Protein AF-I0GQ53-F1 (afdb_monomer_lite)

Organism: Selenomonas ruminantium subsp. lactilytica (strain NBRC 103574 / TAM6421) (NCBI:txid927704)

pLDDT: mean 76.09, std 16.66, range [37.16, 92.44]

Radius of gyration: 48.23 Å; chains: 1; bounding box: 124×93×99 Å

Secondary structure (DSSP, 8-state):
---SSSTTSTTTTTTTS-TTHHHHHHHHHHHHHHHHHHHHHHHHHHHHHHHHHHHHHHHHHHHHHHHHHHTT----HHHHHHHHHH-HHHHHHHHHHHHHHHHHHHHHHHHHHHHHHHHHHHHHHHHHS--------PPPP-----------------

Foldseek 3Di:
DDDPPDVVPPPPVVPPPDPVVVVVVVVVVVVVVVVVVVVVVVVVVVVVVVVVVVVVVLVVLLVVQLVCLLQLHDDDPVSLVSNCVVPVVSSVVSNVSNVVNVVVVVVVVVVVVVVVVVVVVVVVVVVPPDDPPPDPCPDDDPDDDDDDDDPPDDDDDD

Structure (mmCIF, N/CA/C/O backbone):
data_AF-I0GQ53-F1
#
_entry.id   AF-I0GQ53-F1
#
loop_
_atom_site.group_PDB
_atom_site.id
_atom_site.type_symbol
_atom_site.label_atom_id
_atom_site.label_alt_id
_atom_site.label_comp_id
_atom_site.label_asym_id
_atom_site.label_entity_id
_atom_site.label_seq_id
_atom_site.pdbx_PDB_ins_code
_atom_site.Cartn_x
_atom_site.Cartn_y
_atom_site.Cartn_z
_atom_site.occupancy
_atom_site.B_iso_or_equiv
_atom_site.auth_seq_id
_atom_site.auth_comp_id
_atom_site.auth_asym_id
_atom_site.auth_atom_id
_atom_site.pdbx_PDB_model_num
ATOM 1 N N . MET A 1 1 ?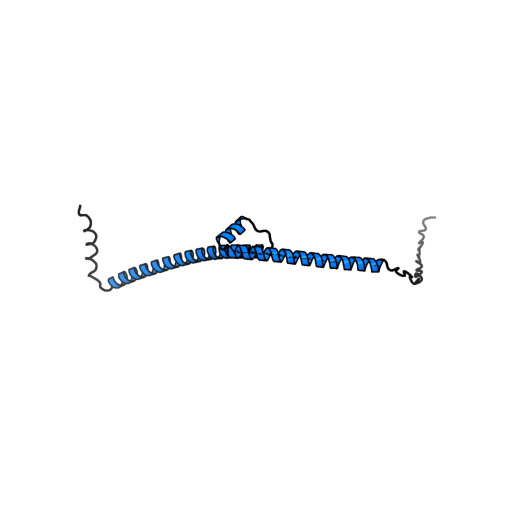 -57.842 -2.386 40.845 1.00 39.41 1 MET A N 1
ATOM 2 C CA . MET A 1 1 ? -56.650 -3.260 40.796 1.00 39.41 1 MET A CA 1
ATOM 3 C C . MET A 1 1 ? -55.528 -2.550 41.539 1.00 39.41 1 MET A C 1
ATOM 5 O O . MET A 1 1 ? -54.720 -1.869 40.928 1.00 39.41 1 MET A O 1
ATOM 9 N N . GLU A 1 2 ? -55.529 -2.652 42.866 1.00 38.66 2 GLU A N 1
ATOM 10 C CA . GLU A 1 2 ? -54.482 -2.119 43.742 1.00 38.66 2 GLU A CA 1
ATOM 11 C C . GLU A 1 2 ? -53.672 -3.308 44.264 1.00 38.66 2 GLU A C 1
ATOM 13 O O . GLU A 1 2 ? -54.113 -4.017 45.158 1.00 38.66 2 GLU A O 1
ATOM 18 N N . TYR A 1 3 ? -52.521 -3.587 43.653 1.00 40.56 3 TYR A N 1
ATOM 19 C CA . TYR A 1 3 ? -51.609 -4.650 44.101 1.00 40.56 3 TYR A CA 1
ATOM 20 C C . TYR A 1 3 ? -50.145 -4.210 43.981 1.00 40.56 3 TYR A C 1
ATOM 22 O O . TYR A 1 3 ? -49.279 -4.958 43.539 1.00 40.56 3 TYR A O 1
ATOM 30 N N . VAL A 1 4 ? -49.846 -2.970 44.378 1.00 45.78 4 VAL A N 1
ATOM 31 C CA . VAL A 1 4 ? -48.463 -2.461 44.435 1.00 45.78 4 VAL A CA 1
ATOM 32 C C . VAL A 1 4 ? -48.209 -1.720 45.748 1.00 45.78 4 VAL A C 1
ATOM 34 O O . VAL A 1 4 ? -47.633 -0.644 45.758 1.00 45.78 4 VAL A O 1
ATOM 37 N N . CYS A 1 5 ? -48.659 -2.251 46.888 1.00 41.72 5 CYS A N 1
ATOM 38 C CA . CYS A 1 5 ? -48.245 -1.698 48.184 1.00 41.72 5 CYS A CA 1
ATOM 39 C C . CYS A 1 5 ? -48.437 -2.696 49.334 1.00 41.72 5 CYS A C 1
ATOM 41 O O . CYS A 1 5 ? -49.290 -2.523 50.193 1.00 41.72 5 CYS A O 1
ATOM 43 N N . SER A 1 6 ? -47.683 -3.797 49.341 1.00 42.47 6 SER A N 1
ATOM 44 C CA . SER A 1 6 ? -47.666 -4.684 50.522 1.00 42.47 6 SER A CA 1
ATOM 45 C C . SER A 1 6 ? -46.292 -5.296 50.815 1.00 42.47 6 SER A C 1
ATOM 47 O O . SER A 1 6 ? -45.953 -5.549 51.964 1.00 42.47 6 SER A O 1
ATOM 49 N N . ARG A 1 7 ? -45.412 -5.429 49.812 1.00 44.00 7 ARG A N 1
ATOM 50 C CA . ARG A 1 7 ? -44.076 -6.028 50.010 1.00 44.00 7 ARG A CA 1
ATOM 51 C C . ARG A 1 7 ? -42.965 -5.053 50.418 1.00 44.00 7 ARG A C 1
ATOM 53 O O . ARG A 1 7 ? -41.858 -5.497 50.692 1.00 44.00 7 ARG A O 1
ATOM 60 N N . ARG A 1 8 ? -43.246 -3.744 50.463 1.00 44.38 8 ARG A N 1
ATOM 61 C CA . ARG A 1 8 ? -42.290 -2.698 50.886 1.00 44.38 8 ARG A CA 1
ATOM 62 C C . ARG A 1 8 ? -42.322 -2.439 52.401 1.00 44.38 8 ARG A C 1
ATOM 64 O O . ARG A 1 8 ? -41.401 -1.815 52.907 1.00 44.38 8 ARG A O 1
ATOM 71 N N . CYS A 1 9 ? -43.341 -2.926 53.115 1.00 37.16 9 CYS A N 1
ATOM 72 C CA . CYS A 1 9 ? -43.508 -2.668 54.550 1.00 37.16 9 CYS A CA 1
ATOM 73 C C . CYS A 1 9 ? -42.795 -3.693 55.448 1.00 37.16 9 CYS A C 1
ATOM 75 O O . CYS A 1 9 ? -42.333 -3.333 56.517 1.00 37.16 9 CYS A O 1
ATOM 77 N N . LEU A 1 10 ? -42.604 -4.942 55.007 1.00 43.22 10 LEU A N 1
ATOM 78 C CA . LEU A 1 10 ? -42.044 -5.997 55.872 1.00 43.22 10 LEU A CA 1
ATOM 79 C C . LEU A 1 10 ? -40.520 -5.934 56.095 1.00 43.22 10 LEU A C 1
ATOM 81 O O . LEU A 1 10 ? -39.993 -6.734 56.859 1.00 43.22 10 LEU A O 1
ATOM 85 N N . TYR A 1 11 ? -39.807 -5.009 55.444 1.00 45.94 11 TYR A N 1
ATOM 86 C CA . TYR A 1 11 ? -38.364 -4.802 55.656 1.00 45.94 11 TYR A CA 1
ATOM 87 C C . TYR A 1 11 ? -38.035 -3.521 56.435 1.00 45.94 11 TYR A C 1
ATOM 89 O O . TYR A 1 11 ? -36.860 -3.244 56.663 1.00 45.94 11 TYR A O 1
ATOM 97 N N . ALA A 1 12 ? -39.047 -2.738 56.823 1.00 46.69 12 ALA A N 1
ATOM 98 C CA . ALA A 1 12 ? -38.844 -1.491 57.559 1.00 46.69 12 ALA A CA 1
ATOM 99 C C . ALA A 1 12 ? -38.749 -1.716 59.079 1.00 46.69 12 ALA A C 1
ATOM 101 O O . ALA A 1 12 ? -37.971 -1.035 59.737 1.00 46.69 12 ALA A O 1
ATOM 102 N N . ASP A 1 13 ? -39.439 -2.726 59.620 1.00 42.78 13 ASP A N 1
ATOM 103 C CA . ASP A 1 13 ? -39.575 -2.896 61.078 1.00 42.78 13 ASP A CA 1
ATOM 104 C C . ASP A 1 13 ? -38.418 -3.660 61.756 1.00 42.78 13 ASP A C 1
ATOM 106 O O . ASP A 1 13 ? -38.351 -3.725 62.979 1.00 42.78 13 ASP A O 1
ATOM 110 N N . ILE A 1 14 ? -37.472 -4.231 60.999 1.00 45.78 14 ILE A N 1
ATOM 111 C CA . ILE A 1 14 ? -36.299 -4.932 61.575 1.00 45.78 14 ILE A CA 1
ATOM 112 C C . ILE A 1 14 ? -35.073 -3.999 61.679 1.00 45.78 14 ILE A C 1
ATOM 114 O O . ILE A 1 14 ? -34.094 -4.320 62.351 1.00 45.78 14 ILE A O 1
ATOM 118 N N . ALA A 1 15 ? -35.113 -2.813 61.065 1.00 46.06 15 ALA A N 1
ATOM 119 C CA . ALA A 1 15 ? -33.943 -1.942 60.935 1.00 46.06 15 ALA A CA 1
ATOM 120 C C . ALA A 1 15 ? -33.638 -1.063 62.167 1.00 46.06 15 ALA A C 1
ATOM 122 O O . ALA A 1 15 ? -32.610 -0.390 62.180 1.00 46.06 15 ALA A O 1
ATOM 123 N N . GLU A 1 16 ? -34.479 -1.065 63.206 1.00 47.47 16 GLU A N 1
ATOM 124 C CA . GLU A 1 16 ? -34.375 -0.096 64.313 1.00 47.47 16 GLU A CA 1
ATOM 125 C C . GLU A 1 16 ? -33.651 -0.627 65.571 1.00 47.47 16 GLU A C 1
ATOM 127 O O . GLU A 1 16 ? -33.540 0.079 66.568 1.00 47.47 16 GLU A O 1
ATOM 132 N N . SER A 1 17 ? -33.098 -1.850 65.544 1.00 50.44 17 SER A N 1
ATOM 133 C CA . SER A 1 17 ? -32.466 -2.469 66.729 1.00 50.44 17 SER A CA 1
ATOM 134 C C . SER A 1 17 ? -30.929 -2.552 66.729 1.00 50.44 17 SER A C 1
ATOM 136 O O . SER A 1 17 ? -30.363 -3.083 67.683 1.00 50.44 17 SER A O 1
ATOM 138 N N . SER A 1 18 ? -30.207 -2.008 65.736 1.00 43.41 18 SER A N 1
ATOM 139 C CA . SER A 1 18 ? -28.733 -1.929 65.815 1.00 43.41 18 SER A CA 1
ATOM 140 C C . SER A 1 18 ? -28.113 -0.854 64.896 1.00 43.41 18 SER A C 1
ATOM 142 O O . SER A 1 18 ? -28.048 -1.051 63.678 1.00 43.41 18 SER A O 1
ATOM 144 N N . PRO A 1 19 ? -27.612 0.275 65.441 1.00 50.16 19 PRO A N 1
ATOM 145 C CA . PRO A 1 19 ? -27.036 1.373 64.653 1.00 50.16 19 PRO A CA 1
ATOM 146 C C . PRO A 1 19 ? -25.671 1.050 64.015 1.00 50.16 19 PRO A C 1
ATOM 148 O O . PRO A 1 19 ? -25.207 1.800 63.160 1.00 50.16 19 PRO A O 1
ATOM 151 N N . GLU A 1 20 ? -25.038 -0.072 64.367 1.00 48.44 20 GLU A N 1
ATOM 152 C CA . GLU A 1 20 ? -23.744 -0.478 63.794 1.00 48.44 20 GLU A CA 1
ATOM 153 C C . GLU A 1 20 ? -23.899 -1.296 62.496 1.00 48.44 20 GLU A C 1
ATOM 155 O O . GLU A 1 20 ? -23.041 -1.253 61.613 1.00 48.44 20 GLU A O 1
ATOM 160 N N . GLY A 1 21 ? -25.029 -1.992 62.317 1.00 49.56 21 GLY A N 1
ATOM 161 C CA . GLY A 1 21 ? -25.278 -2.849 61.148 1.00 49.56 21 GLY A CA 1
ATOM 162 C C . GLY A 1 21 ? -25.707 -2.097 59.881 1.00 49.56 21 GLY A C 1
ATOM 163 O O . GLY A 1 21 ? -25.411 -2.532 58.765 1.00 49.56 21 GLY A O 1
ATOM 164 N N . ALA A 1 22 ? -26.362 -0.941 60.032 1.00 53.41 22 ALA A N 1
ATOM 165 C CA . ALA A 1 22 ? -26.861 -0.145 58.906 1.00 53.41 22 ALA A CA 1
ATOM 166 C C . ALA A 1 22 ? -25.729 0.511 58.087 1.00 53.41 22 ALA A C 1
ATOM 168 O O . ALA A 1 22 ? -25.818 0.602 56.859 1.00 53.41 22 ALA A O 1
ATOM 169 N N . GLY A 1 23 ? -24.629 0.903 58.745 1.00 56.09 23 GLY A N 1
ATOM 170 C CA . GLY A 1 23 ? -23.435 1.441 58.084 1.00 56.09 23 GLY A CA 1
ATOM 171 C C . GLY A 1 23 ? -22.717 0.404 57.212 1.00 56.09 23 GLY A C 1
ATOM 172 O O . GLY A 1 23 ? -22.323 0.716 56.087 1.00 56.09 23 GLY A O 1
ATOM 173 N N . CYS A 1 24 ? -22.624 -0.845 57.681 1.00 54.38 24 CYS A N 1
ATOM 174 C CA . CYS A 1 24 ? -22.026 -1.952 56.929 1.00 54.38 24 CYS A CA 1
ATOM 175 C C . CYS A 1 24 ? -22.813 -2.303 55.657 1.00 54.38 24 CYS A C 1
ATOM 177 O O . CYS A 1 24 ? -22.212 -2.515 54.605 1.00 54.38 24 CYS A O 1
ATOM 179 N N . LEU A 1 25 ? -24.150 -2.322 55.715 1.00 59.03 25 LEU A N 1
ATOM 180 C CA . LEU A 1 25 ? -24.987 -2.621 54.543 1.00 59.03 25 LEU A CA 1
ATOM 181 C C . LEU A 1 25 ? -24.922 -1.512 53.479 1.00 59.03 25 LEU A C 1
ATOM 183 O O . LEU A 1 25 ? -24.879 -1.806 52.284 1.00 59.03 25 LEU A O 1
ATOM 187 N N . CYS A 1 26 ? -24.846 -0.245 53.899 1.00 62.09 26 CYS A N 1
ATOM 188 C CA . CYS A 1 26 ? -24.657 0.891 52.993 1.00 62.09 26 CYS A CA 1
ATOM 189 C C . CYS A 1 26 ? -23.263 0.879 52.334 1.00 62.09 26 CYS A C 1
ATOM 191 O O . CYS A 1 26 ? -23.147 1.072 51.122 1.00 62.09 26 CYS A O 1
ATOM 193 N N . GLN A 1 27 ? -22.205 0.569 53.097 1.00 65.44 27 GLN A N 1
ATOM 194 C CA . GLN A 1 27 ? -20.852 0.410 52.548 1.00 65.44 27 GLN A CA 1
ATOM 195 C C . GLN A 1 27 ? -20.758 -0.762 51.565 1.00 65.44 27 GLN A C 1
ATOM 197 O O . GLN A 1 27 ? -20.140 -0.617 50.511 1.00 65.44 27 GLN A O 1
ATOM 202 N N . ALA A 1 28 ? -21.413 -1.890 51.855 1.00 74.38 28 ALA A N 1
ATOM 203 C CA . ALA A 1 28 ? -21.454 -3.039 50.954 1.00 74.38 28 ALA A CA 1
ATOM 204 C C . ALA A 1 28 ? -22.182 -2.716 49.639 1.00 74.38 28 ALA A C 1
ATOM 206 O O . ALA A 1 28 ? -21.681 -3.048 48.568 1.00 74.38 28 ALA A O 1
ATOM 207 N N . ALA A 1 29 ? -23.319 -2.015 49.692 1.00 78.75 29 ALA A N 1
ATOM 208 C CA . ALA A 1 29 ? -24.036 -1.585 48.489 1.00 78.75 29 ALA A CA 1
ATOM 209 C C . ALA A 1 29 ? -23.199 -0.619 47.629 1.00 78.75 29 ALA A C 1
ATOM 211 O O . ALA A 1 29 ? -23.162 -0.754 46.404 1.00 78.75 29 ALA A O 1
ATOM 212 N N . ASN A 1 30 ? -22.478 0.311 48.264 1.00 80.62 30 ASN A N 1
ATOM 213 C CA . ASN A 1 30 ? -21.583 1.225 47.557 1.00 80.62 30 ASN A CA 1
ATOM 214 C C . ASN A 1 30 ? -20.382 0.480 46.940 1.00 80.62 30 ASN A C 1
ATOM 216 O O . ASN A 1 30 ? -20.032 0.737 45.793 1.00 80.62 30 ASN A O 1
ATOM 220 N N . TRP A 1 31 ? -19.807 -0.501 47.649 1.00 78.62 31 TRP A N 1
ATOM 221 C CA . TRP A 1 31 ? -18.730 -1.359 47.137 1.00 78.62 31 TRP A CA 1
ATOM 222 C C . TRP A 1 31 ? -19.180 -2.233 45.961 1.00 78.62 31 TRP A C 1
ATOM 224 O O . TRP A 1 31 ? -18.469 -2.346 44.970 1.00 78.62 31 TRP A O 1
ATOM 234 N N . ILE A 1 32 ? -20.385 -2.807 46.015 1.00 85.69 32 ILE A N 1
ATOM 235 C CA . ILE A 1 32 ? -20.954 -3.574 44.894 1.00 85.69 32 ILE A CA 1
ATOM 236 C C . ILE A 1 32 ? -21.163 -2.661 43.677 1.00 85.69 32 ILE A C 1
ATOM 238 O O . ILE A 1 32 ? -20.869 -3.054 42.549 1.00 85.69 32 ILE A O 1
ATOM 242 N N . SER A 1 33 ? -21.642 -1.433 43.891 1.00 85.19 33 SER A N 1
ATOM 243 C CA . SER A 1 33 ? -21.833 -0.447 42.821 1.00 85.19 33 SER A CA 1
ATOM 244 C C . SER A 1 33 ? -20.510 -0.060 42.153 1.00 85.19 33 SER A C 1
ATOM 246 O O . SER A 1 33 ? -20.388 -0.138 40.929 1.00 85.19 33 SER A O 1
ATOM 248 N N . THR A 1 34 ? -19.487 0.277 42.944 1.00 86.12 34 THR A N 1
ATOM 249 C CA . THR A 1 34 ? -18.161 0.620 42.412 1.00 86.12 34 THR A CA 1
ATOM 250 C C . THR A 1 34 ? -17.499 -0.575 41.734 1.00 86.12 34 THR A C 1
ATOM 252 O O . THR A 1 34 ? -16.895 -0.414 40.679 1.00 86.12 34 THR A O 1
ATOM 255 N N . HIS A 1 35 ? -17.664 -1.788 42.266 1.00 81.94 35 HIS A N 1
ATOM 256 C CA . HIS A 1 35 ? -17.137 -3.006 41.653 1.00 81.94 35 HIS A CA 1
ATOM 257 C C . HIS A 1 35 ? -17.777 -3.285 40.286 1.00 81.94 35 HIS A C 1
ATOM 259 O O . HIS A 1 35 ? -17.071 -3.567 39.318 1.00 81.94 35 HIS A O 1
ATOM 265 N N . ASN A 1 36 ? -19.102 -3.133 40.177 1.00 89.81 36 ASN A N 1
ATOM 266 C CA . ASN A 1 36 ? -19.813 -3.252 38.902 1.00 89.81 36 ASN A CA 1
ATOM 267 C C . ASN A 1 36 ? -19.393 -2.164 37.904 1.00 89.81 36 ASN A C 1
ATOM 269 O O . ASN A 1 36 ? -19.205 -2.461 36.725 1.00 89.81 36 ASN A O 1
ATOM 273 N N . PHE A 1 37 ? -19.204 -0.925 38.366 1.00 89.19 37 PHE A N 1
ATOM 274 C CA . PHE A 1 37 ? -18.697 0.169 37.537 1.00 89.19 37 PHE A CA 1
ATOM 275 C C . PHE A 1 37 ? -17.302 -0.147 36.978 1.00 89.19 37 PHE A C 1
ATOM 277 O O . PHE A 1 37 ? -17.098 -0.073 35.768 1.00 89.19 37 PHE A O 1
ATOM 284 N N . LEU A 1 38 ? -16.377 -0.601 37.828 1.00 89.25 38 LEU A N 1
ATOM 285 C CA . LEU A 1 38 ? -15.021 -0.981 37.420 1.00 89.25 38 LEU A CA 1
ATOM 286 C C . LEU A 1 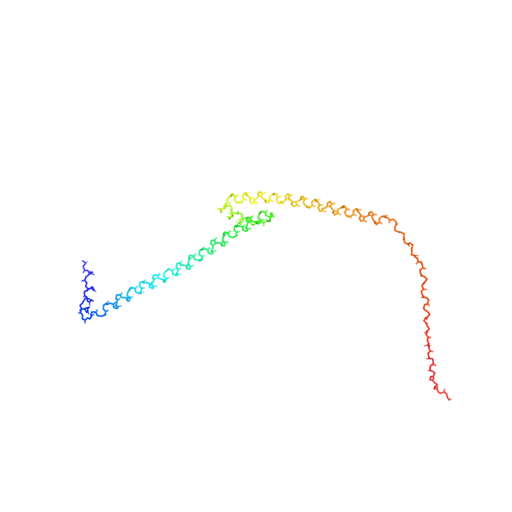38 ? -15.015 -2.169 36.446 1.00 89.25 38 LEU A C 1
ATOM 288 O O . LEU A 1 38 ? -14.234 -2.185 35.496 1.00 89.25 38 LEU A O 1
ATOM 292 N N . LEU A 1 39 ? -15.901 -3.152 36.638 1.00 89.75 39 LEU A N 1
ATOM 293 C CA . LEU A 1 39 ? -16.081 -4.269 35.703 1.00 89.75 39 LEU A CA 1
ATOM 294 C C . LEU A 1 39 ? -16.586 -3.792 34.333 1.00 89.75 39 LEU A C 1
ATOM 296 O O . LEU A 1 39 ? -16.082 -4.243 33.302 1.00 89.75 39 LEU A O 1
ATOM 300 N N . HIS A 1 40 ? -17.542 -2.862 34.311 1.00 89.19 40 HIS A N 1
ATOM 301 C CA . HIS A 1 40 ? -18.046 -2.255 33.077 1.00 89.19 40 HIS A CA 1
ATOM 302 C C . HIS A 1 40 ? -16.993 -1.403 32.368 1.00 89.19 40 HIS A C 1
ATOM 304 O O . HIS A 1 40 ? -16.876 -1.474 31.142 1.00 89.19 40 HIS A O 1
ATOM 310 N N . GLU A 1 41 ? -16.208 -0.631 33.113 1.00 90.12 41 GLU A N 1
ATOM 311 C CA . GLU A 1 41 ? -15.118 0.173 32.568 1.00 90.12 41 GLU A CA 1
ATOM 312 C C . GLU A 1 41 ? -14.012 -0.722 31.997 1.00 90.12 41 GLU A C 1
ATOM 314 O O . GLU A 1 41 ? -13.573 -0.512 30.868 1.00 90.12 41 GLU A O 1
ATOM 319 N N . ALA A 1 42 ? -13.646 -1.802 32.695 1.00 88.38 42 ALA A N 1
ATOM 320 C CA . ALA A 1 42 ? -12.692 -2.791 32.198 1.00 88.38 42 ALA A CA 1
ATOM 321 C C . ALA A 1 42 ? -13.195 -3.519 30.936 1.00 88.38 42 ALA A C 1
ATOM 323 O O . ALA A 1 42 ? -12.419 -3.762 30.009 1.00 88.38 42 ALA A O 1
ATOM 324 N N . ALA A 1 43 ? -14.487 -3.853 30.863 1.00 87.69 43 ALA A N 1
ATOM 325 C CA . ALA A 1 43 ? -15.088 -4.443 29.667 1.00 87.69 43 ALA A CA 1
ATOM 326 C C . ALA A 1 43 ? -15.114 -3.453 28.489 1.00 87.69 43 ALA A C 1
ATOM 328 O O . ALA A 1 43 ? -14.753 -3.816 27.368 1.00 87.69 43 ALA A O 1
ATOM 329 N N . SER A 1 44 ? -15.463 -2.193 28.752 1.00 89.62 44 SER A N 1
ATOM 330 C CA . SER A 1 44 ? -15.472 -1.119 27.751 1.00 89.62 44 SER A CA 1
ATOM 331 C C . SER A 1 44 ? -14.060 -0.803 27.257 1.00 89.62 44 SER A C 1
ATOM 333 O O . SER A 1 44 ? -13.848 -0.630 26.062 1.00 89.62 44 SER A O 1
ATOM 335 N N . ALA A 1 45 ? -13.064 -0.814 28.146 1.00 87.88 45 ALA A N 1
ATOM 336 C CA . ALA A 1 45 ? -11.660 -0.638 27.794 1.00 87.88 45 ALA A CA 1
ATOM 337 C C . ALA A 1 45 ? -11.165 -1.745 26.853 1.00 87.88 45 ALA A C 1
ATOM 339 O O . ALA A 1 45 ? -10.489 -1.448 25.870 1.00 87.88 45 ALA A O 1
ATOM 340 N N . ARG A 1 46 ? -11.551 -3.008 27.092 1.00 89.44 46 ARG A N 1
ATOM 341 C CA . ARG A 1 46 ? -11.236 -4.129 26.186 1.00 89.44 46 ARG A CA 1
ATOM 342 C C . ARG A 1 46 ? -11.894 -3.956 24.817 1.00 89.44 46 ARG A C 1
ATOM 344 O O . ARG A 1 46 ? -11.224 -4.101 23.799 1.00 89.44 46 ARG A O 1
ATOM 351 N N . GLN A 1 47 ? -13.175 -3.586 24.784 1.00 89.31 47 GLN A N 1
ATOM 352 C CA . GLN A 1 47 ? -13.889 -3.330 23.528 1.00 89.31 47 GLN A CA 1
ATOM 353 C C . GLN A 1 47 ? -13.273 -2.165 22.743 1.00 89.31 47 GLN A C 1
ATOM 355 O O . GLN A 1 47 ? -13.059 -2.282 21.538 1.00 89.31 47 GLN A O 1
ATOM 360 N N . ASN A 1 48 ? -12.921 -1.076 23.428 1.00 86.69 48 ASN A N 1
ATOM 361 C CA . ASN A 1 48 ? -12.244 0.071 22.828 1.00 86.69 48 ASN A CA 1
ATOM 362 C C . ASN A 1 48 ? -10.859 -0.314 22.306 1.00 86.69 48 ASN A C 1
ATOM 364 O O . ASN A 1 48 ? -10.493 0.075 21.201 1.00 86.69 48 ASN A O 1
ATOM 368 N N . GLN A 1 49 ? -10.103 -1.122 23.050 1.00 89.38 49 GLN A N 1
ATOM 369 C CA . GLN A 1 49 ? -8.798 -1.601 22.607 1.00 89.38 49 GLN A CA 1
ATOM 370 C C . GLN A 1 49 ? -8.915 -2.431 21.321 1.00 89.38 49 GLN A C 1
ATOM 372 O O . GLN A 1 49 ? -8.131 -2.237 20.392 1.00 89.38 49 GLN A O 1
ATOM 377 N N . ASP A 1 50 ? -9.894 -3.329 21.237 1.00 89.19 50 ASP A N 1
ATOM 378 C CA . ASP A 1 50 ? -10.082 -4.168 20.053 1.00 89.19 50 ASP A CA 1
ATOM 379 C C . ASP A 1 50 ? -10.641 -3.385 18.857 1.00 89.19 50 ASP A C 1
ATOM 381 O O . ASP A 1 50 ? -10.261 -3.658 17.716 1.00 89.19 50 ASP A O 1
ATOM 385 N N . ALA A 1 51 ? -11.480 -2.374 19.094 1.00 89.38 51 ALA A N 1
ATOM 386 C CA . ALA A 1 51 ? -11.914 -1.441 18.056 1.00 89.38 51 ALA A CA 1
ATOM 387 C C . ALA A 1 51 ? -10.734 -0.624 17.502 1.00 89.38 51 ALA A C 1
ATOM 389 O O . ALA A 1 51 ? -10.577 -0.515 16.286 1.00 89.38 51 ALA A O 1
ATOM 390 N N . MET A 1 52 ? -9.862 -0.119 18.381 1.00 86.31 52 MET A N 1
ATOM 391 C CA . MET A 1 52 ? -8.672 0.642 17.987 1.00 86.31 52 MET A CA 1
ATOM 392 C C . MET A 1 52 ? -7.663 -0.218 17.224 1.00 86.31 52 MET A C 1
ATOM 394 O O . MET A 1 52 ? -7.109 0.243 16.231 1.00 86.31 52 MET A O 1
ATOM 398 N N . LYS A 1 53 ? -7.459 -1.482 17.621 1.00 92.44 53 LYS A N 1
ATOM 399 C CA . LYS A 1 53 ? -6.617 -2.422 16.858 1.00 92.44 53 LYS A CA 1
ATOM 400 C C . LYS A 1 53 ? -7.136 -2.602 15.434 1.00 92.44 53 LYS A C 1
ATOM 402 O O . LYS A 1 53 ? -6.384 -2.400 14.492 1.00 92.44 53 LYS A O 1
ATOM 407 N N . LYS A 1 54 ? -8.432 -2.890 15.271 1.00 89.75 54 LYS A N 1
ATOM 408 C CA . LYS A 1 54 ? -9.046 -3.074 13.945 1.00 89.75 54 LYS A CA 1
ATOM 409 C C . LYS A 1 54 ? -8.940 -1.819 13.076 1.00 89.75 54 LYS A C 1
ATOM 411 O O . LYS A 1 54 ? -8.633 -1.929 11.893 1.00 89.75 54 LYS A O 1
ATOM 416 N N . ALA A 1 55 ? -9.159 -0.641 13.660 1.00 86.88 55 ALA A N 1
ATOM 417 C CA . ALA A 1 55 ? -9.006 0.629 12.956 1.00 86.88 55 ALA A CA 1
ATOM 418 C C . ALA A 1 55 ? -7.547 0.878 12.527 1.00 86.88 55 ALA A C 1
ATOM 420 O O . ALA A 1 55 ? -7.293 1.284 11.392 1.00 86.88 55 ALA A O 1
ATOM 421 N N . ASN A 1 56 ? -6.585 0.578 13.403 1.00 88.31 56 ASN A N 1
ATOM 422 C CA . ASN A 1 56 ? -5.161 0.691 13.092 1.00 88.31 56 ASN A CA 1
ATOM 423 C C . ASN A 1 56 ? -4.728 -0.296 12.001 1.00 88.31 56 ASN A C 1
ATOM 425 O O . ASN A 1 56 ? -3.970 0.082 11.109 1.00 88.31 56 ASN A O 1
ATOM 429 N N . ASP A 1 57 ? -5.228 -1.530 12.037 1.00 90.62 57 ASP A N 1
ATOM 430 C CA . ASP A 1 57 ? -4.929 -2.546 11.027 1.00 90.62 57 ASP A CA 1
ATOM 431 C C . ASP A 1 57 ? -5.465 -2.133 9.647 1.00 90.62 57 ASP A C 1
ATOM 433 O O . ASP A 1 57 ? -4.747 -2.235 8.649 1.00 90.62 57 ASP A O 1
ATOM 437 N N . GLN A 1 58 ? -6.690 -1.595 9.587 1.00 88.31 58 GLN A N 1
ATOM 4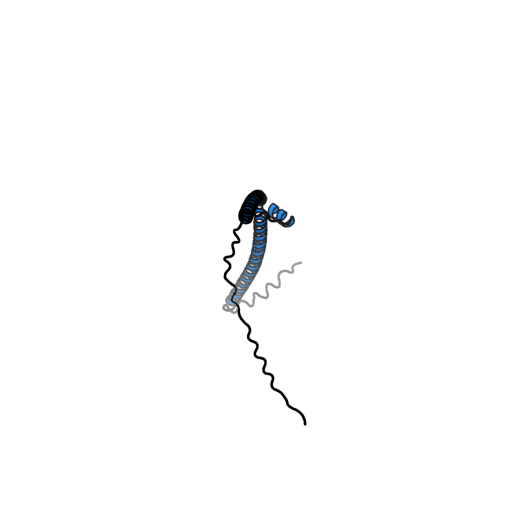38 C CA . GLN A 1 58 ? -7.276 -1.054 8.354 1.00 88.31 58 GLN A CA 1
ATOM 439 C C . GLN A 1 58 ? -6.467 0.129 7.812 1.00 88.31 58 GLN A C 1
ATOM 441 O O . GLN A 1 58 ? -6.073 0.127 6.646 1.00 88.31 58 GLN A O 1
ATOM 446 N N . MET A 1 59 ? -6.128 1.102 8.661 1.00 87.94 59 MET A N 1
ATOM 447 C CA . MET A 1 59 ? -5.298 2.241 8.257 1.00 87.94 59 MET A CA 1
ATOM 448 C C . MET A 1 59 ? -3.916 1.790 7.752 1.00 87.94 59 MET A C 1
ATOM 450 O O . MET A 1 59 ? -3.444 2.258 6.715 1.00 87.94 59 MET A O 1
ATOM 454 N N . SER A 1 60 ? -3.271 0.850 8.451 1.00 89.88 60 SER A N 1
ATOM 455 C CA . SER A 1 60 ? -1.972 0.291 8.056 1.00 89.88 60 SER A CA 1
ATOM 456 C C . SER A 1 60 ? -2.049 -0.388 6.689 1.00 89.88 60 SER A C 1
ATOM 458 O O . SER A 1 60 ? -1.193 -0.162 5.831 1.00 89.88 60 SER A O 1
ATOM 460 N N . ARG A 1 61 ? -3.113 -1.158 6.434 1.00 89.44 61 ARG A N 1
ATOM 461 C CA . ARG A 1 61 ? -3.351 -1.800 5.135 1.00 89.44 61 ARG A CA 1
ATOM 462 C C . ARG A 1 61 ? -3.514 -0.777 4.010 1.00 89.44 61 ARG A C 1
ATOM 464 O O . ARG A 1 61 ? -2.872 -0.918 2.966 1.00 89.44 61 ARG A O 1
ATOM 471 N N . VAL A 1 62 ? -4.326 0.257 4.220 1.00 90.00 62 VAL A N 1
ATOM 472 C CA . VAL A 1 62 ? -4.560 1.327 3.236 1.00 90.00 62 VAL A CA 1
ATOM 473 C C . VAL A 1 62 ? -3.259 2.079 2.926 1.00 90.00 62 VAL A C 1
ATOM 475 O O . VAL A 1 62 ? -2.916 2.282 1.760 1.00 90.00 62 VAL A O 1
ATOM 478 N N . MET A 1 63 ? -2.463 2.401 3.947 1.00 89.44 63 MET A N 1
ATOM 479 C CA . MET A 1 63 ? -1.175 3.085 3.771 1.00 89.44 63 MET A CA 1
ATOM 480 C C . MET A 1 63 ? -0.120 2.216 3.073 1.00 89.44 63 MET A C 1
ATOM 482 O O . MET A 1 63 ? 0.614 2.696 2.202 1.00 89.44 63 MET A O 1
ATOM 486 N N . GLN A 1 64 ? -0.056 0.919 3.387 1.00 89.81 64 GLN A N 1
ATOM 487 C CA . GLN A 1 64 ? 0.806 -0.024 2.667 1.00 89.81 64 GLN A CA 1
ATOM 488 C C . GLN A 1 64 ? 0.391 -0.160 1.201 1.00 89.81 64 GLN A C 1
ATOM 490 O O . GLN A 1 64 ? 1.247 -0.271 0.322 1.00 89.81 64 GLN A O 1
ATOM 495 N N . THR A 1 65 ? -0.913 -0.129 0.932 1.00 90.75 65 THR A N 1
ATOM 496 C CA . THR A 1 65 ? -1.469 -0.156 -0.423 1.00 90.75 65 THR A CA 1
ATOM 497 C C . THR A 1 65 ? -1.038 1.080 -1.205 1.00 90.75 65 THR A C 1
ATOM 499 O O . THR A 1 65 ? -0.435 0.930 -2.267 1.00 90.75 65 THR A O 1
ATOM 502 N N . ALA A 1 66 ? -1.227 2.282 -0.650 1.00 89.62 66 ALA A N 1
ATOM 503 C CA . ALA A 1 66 ? -0.752 3.526 -1.259 1.00 89.62 66 ALA A CA 1
ATOM 504 C C . ALA A 1 66 ? 0.758 3.474 -1.543 1.00 89.62 66 ALA A C 1
ATOM 506 O O . ALA A 1 66 ? 1.197 3.761 -2.656 1.00 89.62 66 ALA A O 1
ATOM 507 N N . SER A 1 67 ? 1.547 2.989 -0.581 1.00 88.25 67 SER A N 1
ATOM 508 C CA . SER A 1 67 ? 2.994 2.817 -0.744 1.00 88.25 67 SER A CA 1
ATOM 509 C C . SER A 1 67 ? 3.341 1.854 -1.884 1.00 88.25 67 SER A C 1
ATOM 511 O O . SER A 1 67 ? 4.269 2.112 -2.645 1.00 88.25 67 SER A O 1
ATOM 513 N N . ARG A 1 68 ? 2.610 0.742 -2.050 1.00 90.44 68 ARG A N 1
ATOM 514 C CA . ARG A 1 68 ? 2.820 -0.195 -3.170 1.00 90.44 68 ARG A CA 1
ATOM 515 C C . ARG A 1 68 ? 2.537 0.464 -4.518 1.00 90.44 68 ARG A C 1
ATOM 517 O O . ARG A 1 68 ? 3.340 0.271 -5.427 1.00 90.44 68 ARG A O 1
ATOM 524 N N . ILE A 1 69 ? 1.465 1.255 -4.614 1.00 90.81 69 ILE A N 1
ATOM 525 C CA . ILE A 1 69 ? 1.139 2.020 -5.825 1.00 90.81 69 ILE A CA 1
ATOM 526 C C . ILE A 1 69 ? 2.279 2.987 -6.142 1.00 90.81 69 ILE A C 1
ATOM 528 O O . ILE A 1 69 ? 2.770 2.968 -7.261 1.00 90.81 69 ILE A O 1
ATOM 532 N N . MET A 1 70 ? 2.763 3.755 -5.159 1.00 88.06 70 MET A N 1
ATOM 533 C CA . MET A 1 70 ? 3.857 4.720 -5.357 1.00 88.06 70 MET A CA 1
ATOM 534 C C . MET A 1 70 ? 5.135 4.080 -5.913 1.00 88.06 70 MET A C 1
ATOM 536 O O . MET A 1 70 ? 5.804 4.684 -6.738 1.00 88.06 70 MET A O 1
ATOM 540 N N . HIS A 1 71 ? 5.453 2.847 -5.506 1.00 87.69 71 HIS A N 1
ATOM 541 C CA . HIS A 1 71 ? 6.601 2.096 -6.033 1.00 87.69 71 HIS A CA 1
ATOM 542 C C . HIS A 1 71 ? 6.331 1.443 -7.403 1.00 87.69 71 HIS A C 1
ATOM 544 O O . HIS A 1 71 ? 7.143 0.650 -7.873 1.00 87.69 71 HIS A O 1
ATOM 550 N N . GLY A 1 72 ? 5.168 1.681 -8.014 1.00 82.88 72 GLY A N 1
ATOM 551 C CA . GLY A 1 72 ? 4.772 1.063 -9.280 1.00 82.88 72 GLY A CA 1
ATOM 552 C C . GLY A 1 72 ? 4.461 -0.436 -9.181 1.00 82.88 72 GLY A C 1
ATOM 553 O O . GLY A 1 72 ? 4.413 -1.120 -10.202 1.00 82.88 72 GLY A O 1
ATOM 554 N N . ARG A 1 73 ? 4.249 -0.988 -7.975 1.00 84.62 73 ARG A N 1
ATOM 555 C CA . ARG A 1 73 ? 3.879 -2.405 -7.815 1.00 84.62 73 ARG A CA 1
ATOM 556 C C . ARG A 1 73 ? 2.400 -2.614 -8.127 1.00 84.62 73 ARG A C 1
ATOM 558 O O . ARG A 1 73 ? 1.561 -1.779 -7.805 1.00 84.62 73 ARG A O 1
ATOM 565 N N . LYS A 1 74 ? 2.071 -3.775 -8.701 1.00 82.62 74 LYS A N 1
ATOM 566 C CA . LYS A 1 74 ? 0.684 -4.164 -8.982 1.00 82.62 74 LYS A CA 1
ATOM 567 C C . LYS A 1 74 ? -0.096 -4.336 -7.678 1.00 82.62 74 LYS A C 1
ATOM 569 O O . LYS A 1 74 ? 0.331 -5.071 -6.787 1.00 82.62 74 LYS A O 1
ATOM 574 N N . VAL A 1 75 ? -1.246 -3.680 -7.594 1.00 84.75 75 VAL A N 1
ATOM 575 C CA . VAL A 1 75 ? -2.159 -3.734 -6.449 1.00 84.75 75 VAL A CA 1
ATOM 576 C C . VAL A 1 75 ? -3.458 -4.425 -6.867 1.00 84.75 75 VAL A C 1
ATOM 578 O O . VAL A 1 75 ? -3.790 -4.478 -8.053 1.00 84.75 75 VAL A O 1
ATOM 581 N N . SER A 1 76 ? -4.154 -5.055 -5.917 1.00 88.88 76 SER A N 1
ATOM 582 C CA . SER A 1 76 ? -5.451 -5.669 -6.196 1.00 88.88 76 SER A CA 1
ATOM 583 C C . SER A 1 76 ? -6.529 -4.585 -6.375 1.00 88.88 76 SER A C 1
ATOM 585 O O . SER A 1 76 ? -6.479 -3.556 -5.700 1.00 88.88 76 SER A O 1
ATOM 587 N N . PRO A 1 77 ? -7.542 -4.797 -7.234 1.00 85.50 77 PRO A N 1
ATOM 588 C CA . PRO A 1 77 ? -8.603 -3.807 -7.446 1.00 85.50 77 PRO A CA 1
ATOM 589 C C . PRO A 1 77 ? -9.449 -3.561 -6.187 1.00 85.50 77 PRO A C 1
ATOM 591 O O . PRO A 1 77 ? -10.038 -2.493 -6.037 1.00 85.50 77 PRO A O 1
ATOM 594 N N . ALA A 1 78 ? -9.503 -4.535 -5.272 1.00 87.00 78 ALA A N 1
ATOM 595 C CA . ALA A 1 78 ? -10.182 -4.384 -3.990 1.00 87.00 78 ALA A CA 1
ATOM 596 C C . ALA A 1 78 ? -9.447 -3.388 -3.081 1.00 87.00 78 ALA A C 1
ATOM 598 O O . ALA A 1 78 ? -10.084 -2.489 -2.536 1.00 87.00 78 ALA A O 1
ATOM 599 N N . ASP A 1 79 ? -8.118 -3.501 -2.975 1.00 87.12 79 ASP A N 1
ATOM 600 C CA . ASP A 1 79 ? -7.321 -2.588 -2.148 1.00 87.12 79 ASP A CA 1
ATOM 601 C C . ASP A 1 79 ? -7.276 -1.169 -2.760 1.00 87.12 79 ASP A C 1
ATOM 603 O O . ASP A 1 79 ? -7.263 -0.177 -2.033 1.00 87.12 79 ASP A O 1
ATOM 607 N N . GLU A 1 80 ? -7.308 -1.039 -4.094 1.00 82.94 80 GLU A N 1
ATOM 608 C CA . GLU A 1 80 ? -7.426 0.272 -4.758 1.00 82.94 80 GLU A CA 1
ATOM 609 C C . GLU A 1 80 ? -8.768 0.958 -4.465 1.00 82.94 80 GLU A C 1
ATOM 611 O O . GLU A 1 80 ? -8.808 2.169 -4.238 1.00 82.94 80 GLU A O 1
ATOM 616 N N . LYS A 1 81 ? -9.863 0.189 -4.433 1.00 87.88 81 LYS A N 1
ATOM 617 C CA . LYS A 1 81 ? -11.187 0.702 -4.066 1.00 87.88 81 LYS A CA 1
ATOM 618 C C . LYS A 1 81 ? -11.229 1.130 -2.600 1.00 87.88 81 LYS A C 1
ATOM 620 O O . LYS A 1 81 ? -11.731 2.211 -2.316 1.00 87.88 81 LYS A O 1
ATOM 625 N N . GLU A 1 82 ? -10.660 0.330 -1.698 1.00 88.06 82 GLU A N 1
ATOM 626 C CA . GLU A 1 82 ? -10.559 0.657 -0.268 1.00 88.06 82 GLU A CA 1
ATOM 627 C C . GLU A 1 82 ? -9.768 1.958 -0.052 1.00 88.06 82 GLU A C 1
ATOM 629 O O . GLU A 1 82 ? -10.217 2.848 0.668 1.00 88.06 82 GLU A O 1
ATOM 634 N N . LEU A 1 83 ? -8.638 2.128 -0.747 1.00 88.75 83 LEU A N 1
ATOM 635 C CA . LEU A 1 83 ? -7.851 3.362 -0.696 1.00 88.75 83 LEU A CA 1
ATOM 636 C C . LEU A 1 83 ? -8.630 4.573 -1.234 1.00 88.75 83 LEU A C 1
ATOM 638 O O . LEU A 1 83 ? -8.571 5.647 -0.639 1.00 88.75 83 LEU A O 1
ATOM 642 N N . MET A 1 84 ? -9.382 4.405 -2.325 1.00 87.81 84 MET A N 1
ATOM 643 C CA . MET A 1 84 ? -10.209 5.469 -2.906 1.00 87.81 84 MET A CA 1
ATOM 644 C C . MET A 1 84 ? -11.385 5.864 -2.000 1.00 87.81 84 MET A C 1
ATOM 646 O O . MET A 1 84 ? -11.746 7.041 -1.945 1.00 87.81 84 MET A O 1
ATOM 650 N N . GLU A 1 85 ? -11.980 4.899 -1.299 1.00 89.31 85 GLU A N 1
ATOM 651 C CA . GLU A 1 85 ? -13.033 5.136 -0.305 1.00 89.31 85 GLU A CA 1
ATOM 652 C C . GLU A 1 85 ? -12.488 5.859 0.932 1.00 89.31 85 GLU A C 1
ATOM 654 O O . GLU A 1 85 ? -13.170 6.729 1.474 1.00 89.31 85 GLU A O 1
ATOM 659 N N . PHE A 1 86 ? -11.252 5.555 1.340 1.00 88.62 86 PHE A N 1
ATOM 660 C CA . PHE A 1 86 ? -10.609 6.188 2.490 1.00 88.62 86 PHE A CA 1
ATOM 661 C C . PHE A 1 86 ? -10.141 7.618 2.186 1.00 88.62 86 PHE A C 1
ATOM 663 O O . PHE A 1 86 ? -10.438 8.547 2.937 1.00 88.62 86 PHE A O 1
ATOM 670 N N . ASN A 1 87 ? -9.395 7.810 1.091 1.00 87.88 87 ASN A N 1
ATOM 671 C CA . ASN A 1 87 ? -8.940 9.123 0.644 1.00 87.88 87 ASN A CA 1
ATOM 672 C C . ASN A 1 87 ? -8.618 9.135 -0.865 1.00 87.88 87 ASN A C 1
ATOM 674 O O . ASN A 1 87 ? -7.621 8.572 -1.326 1.00 87.88 87 ASN A O 1
ATOM 678 N N . LYS A 1 88 ? -9.439 9.859 -1.632 1.00 90.50 88 LYS A N 1
ATOM 679 C CA . LYS A 1 88 ? -9.295 10.016 -3.090 1.00 90.50 88 LYS A CA 1
ATOM 680 C C . LYS A 1 88 ? -8.027 10.768 -3.497 1.00 90.50 88 LYS A C 1
ATOM 682 O O . LYS A 1 88 ? -7.412 10.418 -4.504 1.00 90.50 88 LYS A O 1
ATOM 687 N N . ASP A 1 89 ? -7.623 11.766 -2.717 1.00 91.19 89 ASP A N 1
ATOM 688 C CA . ASP A 1 89 ? -6.440 12.578 -3.011 1.00 91.19 89 ASP A CA 1
ATOM 689 C C . ASP A 1 89 ? -5.168 11.749 -2.831 1.00 91.19 89 ASP A C 1
ATOM 691 O O . ASP A 1 89 ? -4.267 11.791 -3.670 1.00 91.19 89 ASP A O 1
ATOM 695 N N . LEU A 1 90 ? -5.130 10.914 -1.786 1.00 88.88 90 LEU A N 1
ATOM 696 C CA . LEU A 1 90 ? -4.018 9.998 -1.541 1.00 88.88 90 LEU A CA 1
ATOM 697 C C . LEU A 1 90 ? -3.851 8.994 -2.692 1.00 88.88 90 LEU A C 1
ATOM 699 O O . LEU A 1 90 ? -2.727 8.735 -3.121 1.00 88.88 90 LEU A O 1
ATOM 703 N N . TYR A 1 91 ? -4.955 8.472 -3.233 1.00 89.19 91 TYR A N 1
ATOM 704 C CA . TYR A 1 91 ? -4.923 7.610 -4.417 1.00 89.19 91 TYR A CA 1
ATOM 705 C C . TYR A 1 91 ? -4.339 8.335 -5.639 1.00 89.19 91 TYR A C 1
ATOM 707 O O . TYR A 1 91 ? -3.449 7.803 -6.306 1.00 89.19 91 TYR A O 1
ATOM 715 N N . ALA A 1 92 ? -4.797 9.560 -5.917 1.00 91.88 92 ALA A N 1
ATOM 716 C CA . ALA A 1 92 ? -4.323 10.347 -7.055 1.00 91.88 92 ALA A CA 1
ATOM 717 C C . ALA A 1 92 ? -2.821 10.664 -6.956 1.00 91.88 92 ALA A C 1
ATOM 719 O O . ALA A 1 92 ? -2.090 10.495 -7.934 1.00 91.88 92 ALA A O 1
ATOM 720 N N . MET A 1 93 ? -2.351 11.054 -5.766 1.00 91.94 93 MET A N 1
ATOM 721 C CA . MET A 1 93 ? -0.927 11.276 -5.495 1.00 91.94 93 MET A CA 1
ATOM 722 C C . MET A 1 93 ? -0.108 9.995 -5.647 1.00 91.94 93 MET A C 1
ATOM 724 O O . MET A 1 93 ? 0.970 10.011 -6.238 1.00 91.94 93 MET A O 1
ATOM 728 N N . ALA A 1 94 ? -0.616 8.866 -5.149 1.00 89.44 94 ALA A N 1
ATOM 729 C CA . ALA A 1 94 ? 0.077 7.595 -5.288 1.00 89.44 94 ALA A CA 1
ATOM 730 C C . ALA A 1 94 ? 0.220 7.194 -6.765 1.00 89.44 94 ALA A C 1
ATOM 732 O O . ALA A 1 94 ? 1.290 6.754 -7.184 1.00 89.44 94 ALA A O 1
ATOM 733 N N . LYS A 1 95 ? -0.827 7.406 -7.571 1.00 89.44 95 LYS A N 1
ATOM 734 C CA . LYS A 1 95 ? -0.827 7.139 -9.017 1.00 89.44 95 LYS A CA 1
ATOM 735 C C . LYS A 1 95 ? 0.126 8.045 -9.796 1.00 89.44 95 LYS A C 1
ATOM 737 O O . LYS A 1 95 ? 0.793 7.561 -10.709 1.00 89.44 95 LYS A O 1
ATOM 742 N N . SER A 1 96 ? 0.196 9.333 -9.462 1.00 90.38 96 SER A N 1
ATOM 743 C CA . SER A 1 96 ? 1.127 10.257 -10.120 1.00 90.38 96 SER A CA 1
ATOM 744 C C . SER A 1 96 ? 2.579 9.942 -9.757 1.00 90.38 96 SER A C 1
ATOM 746 O O . SER A 1 96 ? 3.432 9.910 -10.643 1.00 90.38 96 SER A O 1
ATOM 748 N N . ALA A 1 97 ? 2.850 9.607 -8.492 1.00 90.12 97 ALA A N 1
ATOM 749 C CA . ALA A 1 97 ? 4.160 9.135 -8.049 1.00 90.12 97 ALA A CA 1
ATOM 750 C C . ALA A 1 97 ? 4.575 7.835 -8.760 1.00 90.12 97 ALA A C 1
ATOM 752 O O . ALA A 1 97 ? 5.708 7.731 -9.223 1.00 90.12 97 ALA A O 1
ATOM 753 N N . ALA A 1 98 ? 3.646 6.889 -8.928 1.00 90.00 98 ALA A N 1
ATOM 754 C CA . ALA A 1 98 ? 3.891 5.640 -9.649 1.00 90.00 98 ALA A CA 1
ATOM 755 C C . ALA A 1 98 ? 4.347 5.874 -11.097 1.00 90.00 98 ALA A C 1
ATOM 757 O O . ALA A 1 98 ? 5.281 5.232 -11.570 1.00 90.00 98 ALA A O 1
ATOM 758 N N . ALA A 1 99 ? 3.698 6.810 -11.797 1.00 89.50 99 ALA A N 1
ATOM 759 C CA . ALA A 1 99 ? 4.058 7.151 -13.170 1.00 89.50 99 ALA A CA 1
ATOM 760 C C . ALA A 1 99 ? 5.474 7.746 -13.251 1.00 89.50 99 ALA A C 1
ATOM 762 O O . ALA A 1 99 ? 6.248 7.397 -14.141 1.00 89.50 99 ALA A O 1
ATOM 763 N N . LEU A 1 100 ? 5.838 8.613 -12.301 1.00 89.25 100 LEU A N 1
ATOM 764 C CA . LEU A 1 100 ? 7.186 9.180 -12.220 1.00 89.25 100 LEU A CA 1
ATOM 765 C C . LEU A 1 100 ? 8.244 8.107 -11.933 1.00 89.25 100 LEU A C 1
ATOM 767 O O . LEU A 1 100 ? 9.314 8.129 -12.542 1.00 89.25 100 LEU A O 1
ATOM 771 N N . GLU A 1 101 ? 7.938 7.158 -11.050 1.00 89.38 101 GLU A N 1
ATOM 772 C CA . GLU A 1 101 ? 8.829 6.043 -10.726 1.00 89.38 101 GLU A CA 1
ATOM 773 C C . GLU A 1 101 ? 9.061 5.132 -11.938 1.00 89.38 101 GLU A C 1
ATOM 775 O O . GLU A 1 101 ? 10.198 4.764 -12.226 1.00 89.38 101 GLU A O 1
ATOM 780 N N . GLU A 1 102 ? 8.013 4.828 -12.709 1.00 86.75 102 GLU A N 1
ATOM 781 C CA . GLU A 1 102 ? 8.139 4.045 -13.941 1.00 86.75 102 GLU A CA 1
ATOM 782 C C . GLU A 1 102 ? 9.053 4.741 -14.961 1.00 86.75 102 GLU A C 1
ATOM 784 O O . GLU A 1 102 ? 9.917 4.101 -15.564 1.00 86.75 102 GLU A O 1
ATOM 789 N N . HIS A 1 103 ? 8.910 6.060 -15.127 1.00 87.56 103 HIS A N 1
ATOM 790 C CA . HIS A 1 103 ? 9.796 6.844 -15.987 1.00 87.56 103 HIS A CA 1
ATOM 791 C C . HIS A 1 103 ? 11.240 6.867 -15.484 1.00 87.56 103 HIS A C 1
ATOM 793 O O . HIS A 1 103 ? 12.163 6.845 -16.300 1.00 87.56 103 HIS A O 1
ATOM 799 N N . ARG A 1 104 ? 11.451 6.913 -14.164 1.00 87.00 104 ARG A N 1
ATOM 800 C CA . ARG A 1 104 ? 12.790 6.839 -13.572 1.00 87.00 104 ARG A CA 1
ATOM 801 C C . ARG A 1 104 ? 13.432 5.483 -13.847 1.00 87.00 104 ARG A C 1
ATOM 803 O O . ARG A 1 104 ? 14.554 5.452 -14.337 1.00 87.00 104 ARG A O 1
ATOM 810 N N . ARG A 1 105 ? 12.689 4.399 -13.616 1.00 86.31 105 ARG A N 1
ATOM 811 C CA . ARG A 1 105 ? 13.141 3.022 -13.839 1.00 86.31 105 ARG A CA 1
ATOM 812 C C . ARG A 1 105 ? 13.531 2.782 -15.297 1.00 86.31 105 ARG A C 1
ATOM 814 O O . ARG A 1 105 ? 14.612 2.276 -15.547 1.00 86.31 105 ARG A O 1
ATOM 821 N N . LYS A 1 106 ? 12.709 3.227 -16.255 1.00 86.19 106 LYS A N 1
ATOM 822 C CA . LYS A 1 106 ? 13.027 3.113 -17.693 1.00 86.19 106 LYS A CA 1
ATOM 823 C C . LYS A 1 106 ? 14.307 3.857 -18.073 1.00 86.19 106 LYS A C 1
ATOM 825 O O . LYS A 1 106 ? 15.135 3.320 -18.790 1.00 86.19 106 LYS A O 1
ATOM 830 N N . ARG A 1 107 ? 14.494 5.081 -17.567 1.00 86.50 107 ARG A N 1
ATOM 831 C CA . ARG A 1 107 ? 15.721 5.859 -17.818 1.00 86.50 107 ARG A CA 1
ATOM 832 C C . ARG A 1 107 ? 16.964 5.214 -17.210 1.00 86.50 107 ARG A C 1
ATOM 834 O O . ARG A 1 107 ? 18.061 5.443 -17.703 1.00 86.50 107 ARG A O 1
ATOM 841 N N . GLU A 1 108 ? 16.813 4.511 -16.095 1.00 87.88 108 GLU A N 1
ATOM 842 C CA . GLU A 1 108 ? 17.904 3.777 -15.458 1.00 87.88 108 GLU A CA 1
ATOM 843 C C . GLU A 1 108 ? 18.252 2.517 -16.255 1.00 87.88 108 GLU A C 1
ATOM 845 O O . GLU A 1 108 ? 19.417 2.343 -16.587 1.00 87.88 108 GLU A O 1
ATOM 850 N N . GLU A 1 109 ? 17.247 1.743 -16.680 1.00 87.31 109 GLU A N 1
ATOM 851 C CA . GLU A 1 109 ? 17.414 0.596 -17.587 1.00 87.31 109 GLU A CA 1
ATOM 852 C C . GLU A 1 109 ? 18.135 1.002 -18.885 1.00 87.31 109 GLU A C 1
ATOM 854 O O . GLU A 1 109 ? 19.137 0.395 -19.243 1.00 87.31 109 GLU A O 1
ATOM 859 N N . GLU A 1 110 ? 17.711 2.091 -19.537 1.00 87.56 110 GLU A N 1
ATOM 860 C CA . GLU A 1 110 ? 18.366 2.604 -20.754 1.00 87.56 110 GLU A CA 1
ATOM 861 C C . GLU A 1 110 ? 19.855 2.933 -20.533 1.00 87.56 110 GLU A C 1
ATOM 863 O O . GLU A 1 110 ? 20.691 2.669 -21.397 1.00 87.56 110 GLU A O 1
ATOM 868 N N . ARG A 1 111 ? 20.205 3.494 -19.368 1.00 86.25 111 ARG A N 1
ATOM 869 C CA . ARG A 1 111 ? 21.601 3.811 -19.017 1.00 86.25 111 ARG A CA 1
ATOM 870 C C . ARG A 1 111 ? 22.420 2.561 -18.717 1.00 86.25 111 ARG A C 1
ATOM 872 O O . ARG A 1 111 ? 23.611 2.526 -19.021 1.00 86.25 111 ARG A O 1
ATOM 879 N N . GLU A 1 112 ? 21.817 1.571 -18.068 1.00 87.81 112 GLU A N 1
ATOM 880 C CA . GLU A 1 112 ? 22.467 0.292 -17.786 1.00 87.81 112 GLU A CA 1
ATOM 881 C C . GLU A 1 112 ? 22.733 -0.479 -19.079 1.00 87.81 112 GLU A C 1
ATOM 883 O O . GLU A 1 112 ? 23.855 -0.945 -19.279 1.00 87.81 112 GLU A O 1
ATOM 888 N N . ASP A 1 113 ? 21.760 -0.526 -19.988 1.00 88.69 113 ASP A N 1
ATOM 889 C CA . ASP A 1 113 ? 21.898 -1.154 -21.303 1.00 88.69 113 ASP A CA 1
ATOM 890 C C . ASP A 1 113 ? 23.006 -0.486 -22.134 1.00 88.69 113 ASP A C 1
ATOM 892 O O . ASP A 1 113 ? 23.853 -1.174 -22.713 1.00 88.69 113 ASP A O 1
ATOM 896 N N . GLU A 1 114 ? 23.065 0.853 -22.144 1.00 87.38 114 GLU A N 1
ATOM 897 C CA . GLU A 1 114 ? 24.133 1.610 -22.814 1.00 87.38 114 GLU A CA 1
ATOM 898 C C . GLU A 1 114 ? 25.515 1.266 -22.238 1.00 87.38 1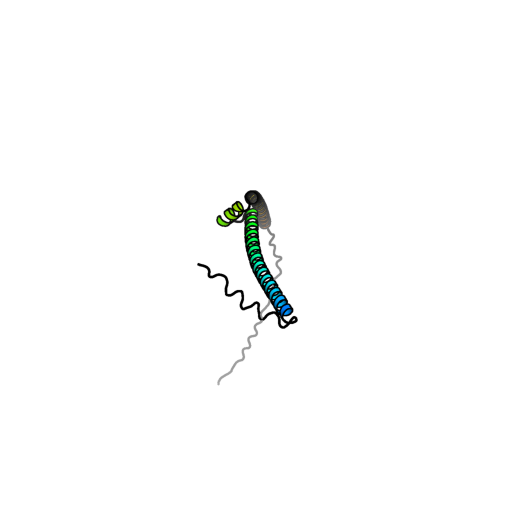14 GLU A C 1
ATOM 900 O O . GLU A 1 114 ? 26.468 1.017 -22.983 1.00 87.38 114 GLU A O 1
ATOM 905 N N . LYS A 1 115 ? 25.624 1.178 -20.907 1.00 88.50 115 LYS A N 1
ATOM 906 C CA . LYS A 1 115 ? 26.872 0.812 -20.229 1.00 88.50 115 LYS A CA 1
ATOM 907 C C . LYS A 1 115 ? 27.302 -0.621 -20.553 1.00 88.50 115 LYS A C 1
ATOM 909 O O . LYS A 1 115 ? 28.474 -0.852 -20.841 1.00 88.50 115 LYS A O 1
ATOM 914 N N . ILE A 1 116 ? 26.367 -1.571 -20.543 1.00 86.38 116 ILE A N 1
ATOM 915 C CA . ILE A 1 116 ? 26.635 -2.975 -20.881 1.00 86.38 116 ILE A CA 1
ATOM 916 C C . ILE A 1 116 ? 27.085 -3.101 -22.341 1.00 86.38 116 ILE A C 1
ATOM 918 O O . ILE A 1 116 ? 27.993 -3.882 -22.634 1.00 86.38 116 ILE A O 1
ATOM 922 N N . SER A 1 117 ? 26.482 -2.341 -23.259 1.00 83.50 117 SER A N 1
ATOM 923 C CA . SER A 1 117 ? 26.913 -2.315 -24.660 1.00 83.50 117 SER A CA 1
ATOM 924 C C . SER A 1 117 ? 28.343 -1.790 -24.790 1.00 83.50 117 SER A C 1
ATOM 926 O O . SER A 1 117 ? 29.168 -2.438 -25.430 1.00 83.50 117 SER A O 1
ATOM 928 N N . ALA A 1 118 ? 28.662 -0.673 -24.130 1.00 87.62 118 ALA A N 1
ATOM 929 C CA . ALA A 1 118 ? 30.002 -0.090 -24.157 1.00 87.62 118 ALA A CA 1
ATOM 930 C C . ALA A 1 118 ? 31.070 -1.036 -23.573 1.00 87.62 118 ALA A C 1
ATOM 932 O O . ALA A 1 118 ? 32.154 -1.175 -24.143 1.00 87.62 118 ALA A O 1
ATOM 933 N N . ASP A 1 119 ? 30.757 -1.727 -22.473 1.00 89.00 119 ASP A N 1
ATOM 934 C CA . ASP A 1 119 ? 31.656 -2.715 -21.868 1.00 89.00 119 ASP A CA 1
ATOM 935 C C . ASP A 1 119 ? 31.873 -3.932 -22.792 1.00 89.00 119 ASP A C 1
ATOM 937 O O . ASP A 1 119 ? 33.000 -4.420 -22.917 1.00 89.00 119 ASP A O 1
ATOM 941 N N . ASN A 1 120 ? 30.828 -4.395 -23.491 1.00 88.75 120 ASN A N 1
ATOM 942 C CA . ASN A 1 120 ? 30.943 -5.473 -24.481 1.00 88.75 120 ASN A CA 1
ATOM 943 C C . ASN A 1 120 ? 31.789 -5.068 -25.693 1.00 88.75 120 ASN A C 1
ATOM 945 O O . ASN A 1 120 ? 32.608 -5.862 -26.158 1.00 88.75 120 ASN A O 1
ATOM 949 N N . ASP A 1 121 ? 31.608 -3.854 -26.211 1.00 87.00 121 ASP A N 1
ATOM 950 C CA . ASP A 1 121 ? 32.374 -3.374 -27.363 1.00 87.00 121 ASP A CA 1
ATOM 951 C C . ASP A 1 121 ? 33.857 -3.201 -27.013 1.00 87.00 121 ASP A C 1
ATOM 953 O O . ASP A 1 121 ? 34.724 -3.627 -27.777 1.00 87.00 121 ASP A O 1
ATOM 957 N N . ARG A 1 122 ? 34.164 -2.719 -25.803 1.00 84.44 122 ARG A N 1
ATOM 958 C CA . ARG A 1 122 ? 35.539 -2.668 -25.284 1.00 84.44 122 ARG A CA 1
ATOM 959 C C . ARG A 1 122 ? 36.165 -4.058 -25.133 1.00 84.44 122 ARG A C 1
ATOM 961 O O . ARG A 1 122 ? 37.345 -4.238 -25.431 1.00 84.44 122 ARG A O 1
ATOM 968 N N . ALA A 1 123 ? 35.401 -5.043 -24.661 1.00 85.06 123 ALA A N 1
ATOM 969 C CA . ALA A 1 123 ? 35.884 -6.420 -24.550 1.00 85.06 123 ALA A CA 1
ATOM 970 C C . ALA A 1 123 ? 36.203 -7.021 -25.930 1.00 85.06 123 ALA A C 1
ATOM 972 O O . ALA A 1 123 ? 37.227 -7.684 -26.093 1.00 85.06 123 ALA A O 1
ATOM 973 N N . ARG A 1 124 ? 35.369 -6.735 -26.940 1.00 82.62 124 ARG A N 1
ATOM 974 C CA . ARG A 1 124 ? 35.621 -7.135 -28.334 1.00 82.62 124 ARG A CA 1
ATOM 975 C C . ARG A 1 124 ? 36.874 -6.481 -28.907 1.00 82.62 124 ARG A C 1
ATOM 977 O O . ARG A 1 124 ? 37.625 -7.160 -29.598 1.00 82.62 124 ARG A O 1
ATOM 984 N N . GLU A 1 125 ? 37.107 -5.202 -28.614 1.00 84.25 125 GLU A N 1
ATOM 985 C CA . GLU A 1 125 ? 38.314 -4.489 -29.044 1.00 84.25 125 GLU A CA 1
ATOM 986 C C . GLU A 1 125 ? 39.576 -5.149 -28.466 1.00 84.25 125 GLU A C 1
ATOM 988 O O . GLU A 1 125 ? 40.476 -5.514 -29.220 1.00 84.25 125 GLU A O 1
ATOM 993 N N . TYR A 1 126 ? 39.585 -5.444 -27.162 1.00 81.50 126 TYR A N 1
ATOM 994 C CA . TYR A 1 126 ? 40.700 -6.126 -26.494 1.00 81.50 126 TYR A CA 1
ATOM 995 C C . TYR A 1 126 ? 40.997 -7.529 -27.051 1.00 81.50 126 TYR A C 1
ATOM 997 O O . TYR A 1 126 ? 42.156 -7.922 -27.178 1.00 81.50 126 TYR A O 1
ATOM 1005 N N . ASP A 1 127 ? 39.967 -8.307 -27.390 1.00 81.19 127 ASP A N 1
ATOM 1006 C CA . ASP A 1 127 ? 40.164 -9.638 -27.980 1.00 81.19 127 ASP A CA 1
ATOM 1007 C C . ASP A 1 127 ? 40.515 -9.597 -29.473 1.00 81.19 127 ASP A C 1
ATOM 1009 O O . ASP A 1 127 ? 41.080 -10.561 -29.992 1.00 81.19 127 ASP A O 1
ATOM 1013 N N . SER A 1 128 ? 40.216 -8.492 -30.160 1.00 81.31 128 SER A N 1
ATOM 1014 C CA . SER A 1 128 ? 40.610 -8.272 -31.554 1.00 81.31 128 SER A CA 1
ATOM 1015 C C . SER A 1 128 ? 42.062 -7.817 -31.718 1.00 81.31 128 SER A C 1
ATOM 1017 O O . SER A 1 128 ? 42.624 -7.956 -32.808 1.00 81.31 128 SER A O 1
ATOM 1019 N N . GLU A 1 129 ? 42.691 -7.318 -30.651 1.00 80.75 129 GLU A N 1
ATOM 1020 C CA . GLU A 1 129 ? 44.117 -7.007 -30.660 1.00 80.75 129 GLU A CA 1
ATOM 1021 C C . GLU A 1 129 ? 44.938 -8.301 -30.825 1.00 80.75 129 GLU A C 1
ATOM 1023 O O . GLU A 1 129 ? 44.746 -9.268 -30.079 1.00 80.75 129 GLU A O 1
ATOM 1028 N N . PRO A 1 130 ? 45.862 -8.359 -31.805 1.00 76.75 130 PRO A N 1
ATOM 1029 C CA . PRO A 1 130 ? 46.677 -9.541 -32.037 1.00 76.75 130 PRO A CA 1
ATOM 1030 C C . PRO A 1 130 ? 47.603 -9.764 -30.838 1.00 76.75 130 PRO A C 1
ATOM 1032 O O . PRO A 1 130 ? 48.602 -9.070 -30.660 1.00 76.75 130 PRO A O 1
ATOM 1035 N N . LYS A 1 131 ? 47.258 -10.743 -30.000 1.00 74.75 131 LYS A N 1
ATOM 1036 C CA . LYS A 1 131 ? 48.078 -11.144 -28.855 1.00 74.75 131 LYS A CA 1
ATOM 1037 C C . LYS A 1 131 ? 49.335 -11.850 -29.375 1.00 74.75 131 LYS A C 1
ATOM 1039 O O . LYS A 1 131 ? 49.244 -12.832 -30.112 1.00 74.75 131 LYS A O 1
ATOM 1044 N N . ASP A 1 132 ? 50.504 -11.333 -29.006 1.00 73.19 132 ASP A N 1
ATOM 1045 C CA . ASP A 1 132 ? 51.796 -11.949 -29.308 1.00 73.19 132 ASP A CA 1
ATOM 1046 C C . ASP A 1 132 ? 51.989 -13.186 -28.420 1.00 73.19 132 ASP A C 1
ATOM 1048 O O . ASP A 1 132 ? 52.466 -13.109 -27.289 1.00 73.19 132 ASP A O 1
ATOM 1052 N N . TYR A 1 133 ? 51.562 -14.343 -28.925 1.00 63.69 133 TYR A N 1
ATOM 1053 C CA . TYR A 1 133 ? 51.750 -15.644 -28.280 1.00 63.69 133 TYR A CA 1
ATOM 1054 C C . TYR A 1 133 ? 53.160 -16.212 -28.509 1.00 63.69 133 TYR A C 1
ATOM 1056 O O . TYR A 1 133 ? 53.321 -17.423 -28.677 1.00 63.69 133 TYR A O 1
ATOM 1064 N N . SER A 1 134 ? 54.189 -15.363 -28.518 1.00 70.06 134 SER A N 1
ATOM 1065 C CA . SER A 1 134 ? 55.583 -15.802 -28.463 1.00 70.06 134 SER A CA 1
ATOM 1066 C C . SER A 1 134 ? 55.856 -16.457 -27.107 1.00 70.06 134 SER A C 1
ATOM 1068 O O . SER A 1 134 ? 56.241 -15.809 -26.136 1.00 70.06 134 SER A O 1
ATOM 1070 N N . VAL A 1 135 ? 55.606 -17.763 -27.022 1.00 68.38 135 VAL A N 1
ATOM 1071 C CA . VAL A 1 135 ? 56.034 -18.594 -25.895 1.00 68.38 135 VAL A CA 1
ATOM 1072 C C . VAL A 1 135 ? 57.557 -18.636 -25.932 1.00 68.38 135 VAL A C 1
ATOM 1074 O O . VAL A 1 135 ? 58.135 -19.181 -26.869 1.00 68.38 135 VAL A O 1
ATOM 1077 N N . GLU A 1 136 ? 58.221 -18.063 -24.930 1.00 65.38 136 GLU A N 1
ATOM 1078 C CA . GLU A 1 136 ? 59.648 -18.305 -24.729 1.00 65.38 136 GLU A CA 1
ATOM 1079 C C . GLU A 1 136 ? 59.812 -19.813 -24.476 1.00 65.38 136 GLU A C 1
ATOM 1081 O O . GLU A 1 136 ? 59.331 -20.339 -23.467 1.00 65.38 136 GLU A O 1
ATOM 1086 N N . GLU A 1 137 ? 60.390 -20.529 -25.449 1.00 63.28 137 GLU A N 1
ATOM 1087 C CA . GLU A 1 137 ? 60.579 -21.981 -25.410 1.00 63.28 137 GLU A CA 1
ATOM 1088 C C . GLU A 1 137 ? 61.545 -22.342 -24.278 1.00 63.28 137 GLU A C 1
ATOM 1090 O O . GLU A 1 137 ? 62.747 -22.530 -24.466 1.00 63.28 137 GLU A O 1
ATOM 1095 N N . THR A 1 138 ? 61.021 -22.435 -23.061 1.00 66.06 138 THR A N 1
ATOM 1096 C CA . THR A 1 138 ? 61.760 -23.029 -21.955 1.00 66.06 138 THR A CA 1
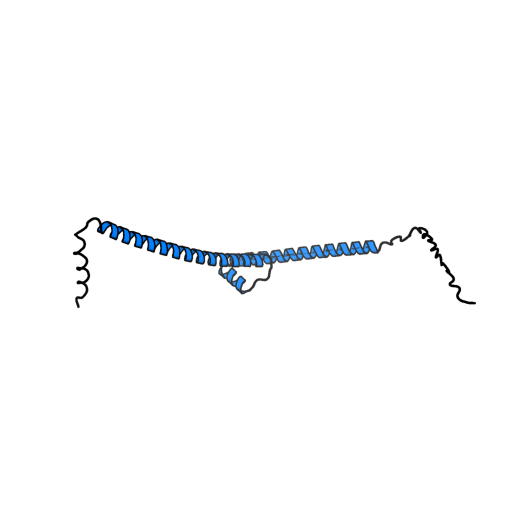ATOM 1097 C C . THR A 1 138 ? 61.953 -24.513 -22.284 1.00 66.06 138 THR A C 1
ATOM 1099 O O . THR A 1 138 ? 60.974 -25.233 -22.505 1.00 66.06 138 THR A O 1
ATOM 1102 N N . PRO A 1 139 ? 63.204 -24.997 -22.396 1.00 70.50 139 PRO A N 1
ATOM 1103 C CA . PRO A 1 139 ? 63.454 -26.360 -22.832 1.00 70.50 139 PRO A CA 1
ATOM 1104 C C . PRO A 1 139 ? 62.849 -27.327 -21.818 1.00 70.50 139 PRO A C 1
ATOM 1106 O O . PRO A 1 139 ? 63.167 -27.276 -20.628 1.00 70.50 139 PRO A O 1
ATOM 1109 N N . MET A 1 140 ? 61.971 -28.212 -22.297 1.00 63.97 140 MET A N 1
ATOM 1110 C CA . MET A 1 140 ? 61.309 -29.189 -21.438 1.00 63.97 140 MET A CA 1
ATOM 1111 C C . MET A 1 140 ? 62.345 -30.023 -20.663 1.00 63.97 140 MET A C 1
ATOM 1113 O O . MET A 1 140 ? 63.313 -30.515 -21.261 1.00 63.97 140 MET A O 1
ATOM 1117 N N . PRO A 1 141 ? 62.160 -30.225 -19.347 1.00 70.50 141 PRO A N 1
ATOM 1118 C CA . PRO A 1 141 ? 63.074 -31.034 -18.560 1.00 70.50 141 PRO A CA 1
ATOM 1119 C C . PRO A 1 141 ? 62.981 -32.499 -18.997 1.00 70.50 141 PRO A C 1
ATOM 1121 O O . PRO A 1 141 ? 61.935 -33.142 -18.915 1.00 70.50 141 PRO A O 1
ATOM 1124 N N . LYS A 1 142 ? 64.108 -33.039 -19.467 1.00 66.00 142 LYS A N 1
ATOM 1125 C CA . LYS A 1 142 ? 64.245 -34.439 -19.883 1.00 66.00 142 LYS A CA 1
ATOM 1126 C C . LYS A 1 142 ? 64.374 -35.306 -18.630 1.00 66.00 142 LYS A C 1
ATOM 1128 O O . LYS A 1 142 ? 65.478 -35.554 -18.154 1.00 66.00 142 LYS A O 1
ATOM 1133 N N . MET A 1 143 ? 63.259 -35.738 -18.058 1.00 65.31 143 MET A N 1
ATOM 1134 C CA . MET A 1 143 ? 63.285 -36.718 -16.973 1.00 65.31 143 MET A CA 1
ATOM 1135 C C . MET A 1 143 ? 63.365 -38.127 -17.563 1.00 65.31 143 MET A C 1
ATOM 1137 O O . MET A 1 143 ? 62.394 -38.645 -18.106 1.00 65.31 143 MET A O 1
ATOM 1141 N N . ALA A 1 144 ? 64.556 -38.722 -17.498 1.00 61.59 144 ALA A N 1
ATOM 1142 C CA . ALA A 1 144 ? 64.749 -40.131 -17.803 1.00 61.59 144 ALA A CA 1
ATOM 1143 C C . ALA A 1 144 ? 64.165 -40.962 -16.653 1.00 61.59 144 ALA A C 1
ATOM 1145 O O . ALA A 1 144 ? 64.645 -40.901 -15.522 1.00 61.59 144 ALA A O 1
ATOM 1146 N N . THR A 1 145 ? 63.103 -41.714 -16.927 1.00 69.06 145 THR A N 1
ATOM 1147 C CA . THR A 1 145 ? 62.578 -42.726 -16.012 1.00 69.06 145 THR A CA 1
ATOM 1148 C C . THR A 1 145 ? 63.444 -43.976 -16.114 1.00 69.06 145 THR A C 1
ATOM 1150 O O . THR A 1 145 ? 63.267 -44.803 -17.006 1.00 69.06 145 THR A O 1
ATOM 1153 N N . GLU A 1 146 ? 64.402 -44.128 -15.204 1.00 60.06 146 GLU A N 1
ATOM 1154 C CA . GLU A 1 146 ? 65.121 -45.393 -15.053 1.00 60.06 146 GLU A CA 1
ATOM 1155 C C . GLU A 1 146 ? 64.195 -46.419 -14.379 1.00 60.06 146 GLU A C 1
ATOM 1157 O O . GLU A 1 146 ? 63.828 -46.280 -13.213 1.00 60.06 146 GLU A O 1
ATOM 1162 N N . MET A 1 147 ? 63.777 -47.445 -15.128 1.00 62.91 147 MET A N 1
ATOM 1163 C CA . MET A 1 147 ? 63.087 -48.616 -14.581 1.00 62.91 147 MET A CA 1
ATOM 1164 C C . MET A 1 147 ? 64.118 -49.712 -14.302 1.00 62.91 147 MET A C 1
ATOM 1166 O O . MET A 1 147 ? 64.620 -50.348 -15.228 1.00 62.91 147 MET A O 1
ATOM 1170 N N . THR A 1 148 ? 64.427 -49.963 -13.032 1.00 62.56 148 THR A N 1
ATOM 1171 C CA . THR A 1 148 ? 65.207 -51.137 -12.618 1.00 62.56 148 THR A CA 1
ATOM 1172 C C . THR A 1 148 ? 64.286 -52.356 -12.562 1.00 62.56 148 THR A C 1
ATOM 1174 O O . THR A 1 148 ? 63.370 -52.403 -11.741 1.00 62.56 148 THR A O 1
ATOM 1177 N N . VAL A 1 149 ? 64.495 -53.336 -13.446 1.00 63.50 149 VAL A N 1
ATOM 1178 C CA . VAL A 1 149 ? 63.737 -54.598 -13.449 1.00 63.50 149 VAL A CA 1
ATOM 1179 C C . VAL A 1 149 ? 64.597 -55.690 -12.811 1.00 63.50 149 VAL A C 1
ATOM 1181 O O . VAL A 1 149 ? 65.524 -56.199 -13.439 1.00 63.50 149 VAL A O 1
ATOM 1184 N N . ASP A 1 150 ? 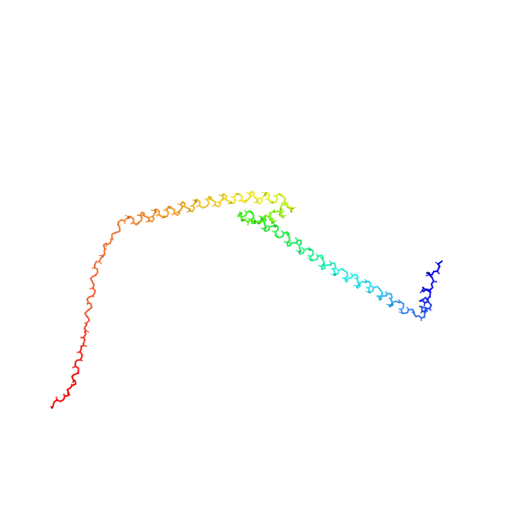64.305 -56.046 -11.559 1.00 60.62 150 ASP A N 1
ATOM 1185 C CA . ASP A 1 150 ? 64.955 -57.161 -10.863 1.00 60.62 150 ASP A CA 1
ATOM 1186 C C . ASP A 1 150 ? 64.425 -58.510 -11.378 1.00 60.62 150 ASP A C 1
ATOM 1188 O O . ASP A 1 150 ? 63.329 -58.957 -11.028 1.00 60.62 150 ASP A O 1
ATOM 1192 N N . PHE A 1 151 ? 65.218 -59.201 -12.199 1.00 61.81 151 PHE A N 1
ATOM 1193 C CA . PHE A 1 151 ? 64.936 -60.574 -12.628 1.00 61.81 151 PHE A CA 1
ATOM 1194 C C . PHE A 1 151 ? 65.474 -61.590 -11.607 1.00 61.81 151 PHE A C 1
ATOM 1196 O O . PHE A 1 151 ? 66.499 -62.238 -11.815 1.00 61.81 151 PHE A O 1
ATOM 1203 N N . GLY A 1 152 ? 64.765 -61.756 -10.489 1.00 57.38 152 GLY A N 1
ATOM 1204 C CA . GLY A 1 152 ? 65.003 -62.847 -9.538 1.00 57.38 152 GLY A CA 1
ATOM 1205 C C . GLY A 1 152 ? 64.589 -64.209 -10.116 1.00 57.38 152 GLY A C 1
ATOM 1206 O O . GLY A 1 152 ? 63.410 -64.569 -10.102 1.00 57.38 152 GLY A O 1
ATOM 1207 N N . GLY A 1 153 ? 65.558 -64.972 -10.631 1.00 54.56 153 GLY A N 1
ATOM 1208 C CA . GLY A 1 153 ? 65.370 -66.317 -11.183 1.00 54.56 153 GLY A CA 1
ATOM 1209 C C . GLY A 1 153 ? 65.063 -67.374 -10.116 1.00 54.56 153 GLY A C 1
ATOM 1210 O O . GLY A 1 153 ? 65.922 -67.751 -9.322 1.00 54.56 153 GLY A O 1
ATOM 1211 N N . ARG A 1 154 ? 63.829 -67.892 -10.128 1.00 57.75 154 ARG A N 1
ATOM 1212 C CA . ARG A 1 154 ? 63.449 -69.164 -9.494 1.00 57.75 154 ARG A CA 1
ATOM 1213 C C . ARG A 1 154 ? 63.968 -70.310 -10.366 1.00 57.75 154 ARG A C 1
ATOM 1215 O O . ARG A 1 154 ? 63.339 -70.633 -11.369 1.00 57.75 154 ARG A O 1
ATOM 1222 N N . ASN A 1 155 ? 65.079 -70.928 -9.978 1.00 53.16 155 ASN A N 1
ATOM 1223 C CA . ASN A 1 155 ? 65.561 -72.151 -10.619 1.00 53.16 155 ASN A CA 1
ATOM 1224 C C . ASN A 1 155 ? 64.830 -73.354 -10.007 1.00 53.16 155 ASN A C 1
ATOM 1226 O O . ASN A 1 155 ? 65.012 -73.666 -8.831 1.00 53.16 155 ASN A O 1
ATOM 1230 N N . ALA A 1 156 ? 63.991 -74.009 -10.805 1.00 52.06 156 ALA A N 1
ATOM 1231 C CA . ALA A 1 156 ? 63.384 -75.296 -10.501 1.00 52.06 156 ALA A CA 1
ATOM 1232 C C . ALA A 1 156 ? 63.855 -76.327 -11.541 1.00 52.06 156 ALA A C 1
ATOM 1234 O O . ALA A 1 156 ? 63.520 -76.155 -12.709 1.00 52.06 156 ALA A O 1
ATOM 1235 N N . ARG A 1 157 ? 64.527 -77.391 -11.054 1.00 46.62 157 ARG A N 1
ATOM 1236 C CA . ARG A 1 157 ? 64.864 -78.684 -11.711 1.00 46.62 157 ARG A CA 1
ATOM 1237 C C . ARG A 1 157 ? 65.901 -78.581 -12.853 1.00 46.62 157 ARG A C 1
ATOM 1239 O O . ARG A 1 157 ? 65.831 -77.654 -13.646 1.00 46.62 157 ARG A O 1
ATOM 1246 N N . ASP A 1 158 ? 66.937 -79.414 -12.956 1.00 45.00 158 ASP A N 1
ATOM 1247 C CA . ASP A 1 158 ? 67.164 -80.813 -12.541 1.00 45.00 158 ASP A CA 1
ATOM 1248 C C . ASP A 1 158 ? 68.485 -81.031 -11.777 1.00 45.00 158 ASP A C 1
ATOM 1250 O O . ASP A 1 158 ? 69.451 -80.269 -12.017 1.00 45.00 158 ASP A O 1
#

Sequence (158 aa):
MEYVCSRRCLYADIAESSPEGAGCLCQAANWISTHNFLLHEAASARQNQDAMKKANDQMSRVMQTASRIMHGRKVSPADEKELMEFNKDLYAMAKSAAALEEHRRKREEEREDEKISADNDRAREYDSEPKDYSVEETPMPKMATEMTVDFGGRNARD